Protein AF-A0A7K3HI80-F1 (afdb_monomer_lite)

pLDDT: mean 77.26, std 19.05, range [32.5, 95.81]

Secondary structure (DSSP, 8-state):
------PPPPPPPPPPS--------------PPPPSSPPPTTPPP-PPPPPPHHHHHHHHHHTT--GGGHHHHHHHHTT-HHHHHHHHTTTSSS---TTPPPPPPHHHHHHHHHHHHHS-HHHHHHHHHHHH-SS--HHHHHHTT-TTHHHHHHHHHHTTS------

Radius of gyration: 25.16 Å; chains: 1; bounding box: 41×87×61 Å

Foldseek 3Di:
DYDDDDDDDDDDDDDDPDPPPPPDPDDCPDDDDPDPDDDDPPDDDDDDAAADLVSLLVLCVVLVFHSVCSVVLCVVVVSDNVSSCQQSQSVHPDGPDPPDGRPGPPVVVVLLVVLLVPDDPLLNVLVVVQVPDPHDDLVVSVVVVSVCNVVSQVSCVVSVNDDDDDD

Structure (mmCIF, N/CA/C/O backbone):
data_AF-A0A7K3HI80-F1
#
_entry.id   AF-A0A7K3HI80-F1
#
loop_
_atom_site.group_PDB
_atom_site.id
_atom_site.type_symbol
_atom_site.label_atom_id
_atom_site.label_alt_id
_atom_site.label_comp_id
_atom_site.label_asym_id
_atom_site.label_entity_id
_atom_site.label_seq_id
_atom_site.pdbx_PDB_ins_code
_atom_site.Cartn_x
_atom_site.Cartn_y
_atom_site.Cartn_z
_atom_site.occupancy
_atom_site.B_iso_or_equiv
_atom_site.auth_seq_id
_atom_site.auth_comp_id
_atom_site.auth_asym_id
_atom_site.auth_atom_id
_atom_site.pdbx_PDB_model_num
ATOM 1 N N . ALA A 1 1 ? -1.676 69.878 42.566 1.00 42.09 1 ALA A N 1
ATOM 2 C CA . ALA A 1 1 ? -2.353 70.224 41.300 1.00 42.09 1 ALA A CA 1
ATOM 3 C C . ALA A 1 1 ? -1.327 69.983 40.204 1.00 42.09 1 ALA A C 1
ATOM 5 O O . ALA A 1 1 ? -0.316 70.661 40.214 1.00 42.09 1 ALA A O 1
ATOM 6 N N . GLY A 1 2 ? -1.337 68.865 39.488 1.00 41.78 2 GLY A N 1
ATOM 7 C CA . GLY A 1 2 ? -2.325 68.444 38.486 1.00 41.78 2 GLY A CA 1
ATOM 8 C C . GLY A 1 2 ? -1.509 68.208 37.205 1.00 41.78 2 GLY A C 1
ATOM 9 O O . GLY A 1 2 ? -0.794 69.114 36.803 1.00 41.78 2 GLY A O 1
ATOM 10 N N . ALA A 1 3 ? -1.326 66.940 36.816 1.00 42.50 3 ALA A N 1
ATOM 11 C CA . ALA A 1 3 ? -1.801 66.355 35.550 1.00 42.50 3 ALA A CA 1
ATOM 12 C C . ALA A 1 3 ? -1.138 66.990 34.304 1.00 42.50 3 ALA A C 1
ATOM 14 O O . ALA A 1 3 ? -1.291 68.176 34.056 1.00 42.50 3 ALA A O 1
ATOM 15 N N . GLY A 1 4 ? -0.321 66.288 33.516 1.00 38.06 4 GLY A N 1
ATOM 16 C CA . GLY A 1 4 ? -0.598 64.967 32.947 1.00 38.06 4 GLY A CA 1
ATOM 17 C C . GLY A 1 4 ? -1.388 65.171 31.653 1.00 38.06 4 GLY A C 1
ATOM 18 O O . GLY A 1 4 ? -2.596 65.364 31.710 1.00 38.06 4 GLY A O 1
ATOM 19 N N . ALA A 1 5 ? -0.692 65.219 30.515 1.00 46.56 5 ALA A N 1
ATOM 20 C CA . ALA A 1 5 ? -1.286 65.203 29.178 1.00 46.56 5 ALA A CA 1
ATOM 21 C C . ALA A 1 5 ? -0.307 64.521 28.211 1.00 46.56 5 ALA A C 1
ATOM 23 O O . ALA A 1 5 ? 0.438 65.140 27.454 1.00 46.56 5 ALA A O 1
ATOM 24 N N . GLU A 1 6 ? -0.281 63.205 28.360 1.00 40.56 6 GLU A N 1
ATOM 25 C CA . GLU A 1 6 ? 0.034 62.191 27.364 1.00 40.56 6 GLU A CA 1
ATOM 26 C C . GLU A 1 6 ? -0.449 62.534 25.937 1.00 40.56 6 GLU A C 1
ATOM 28 O O . GLU A 1 6 ? -1.630 62.759 25.681 1.00 40.56 6 GLU A O 1
ATOM 33 N N . SER A 1 7 ? 0.504 62.567 24.999 1.00 46.47 7 SER A N 1
ATOM 34 C CA . SER A 1 7 ? 0.271 62.715 23.561 1.00 46.47 7 SER A CA 1
ATOM 35 C C . SER A 1 7 ? 0.044 61.336 22.941 1.00 46.47 7 SER A C 1
ATOM 37 O O . SER A 1 7 ? 0.927 60.476 22.979 1.00 46.47 7 SER A O 1
ATOM 39 N N . GLY A 1 8 ? -1.161 61.122 22.411 1.00 39.88 8 GLY A N 1
ATOM 40 C CA . GLY A 1 8 ? -1.589 59.883 21.771 1.00 39.88 8 GLY A CA 1
ATOM 41 C C . GLY A 1 8 ? -0.941 59.663 20.402 1.00 39.88 8 GLY A C 1
ATOM 42 O O . GLY A 1 8 ? -0.992 60.523 19.525 1.00 39.88 8 GLY A O 1
ATOM 43 N N . ALA A 1 9 ? -0.376 58.472 20.211 1.00 54.94 9 ALA A N 1
ATOM 44 C CA . ALA A 1 9 ? -0.006 57.938 18.905 1.00 54.94 9 ALA A CA 1
ATOM 45 C C . ALA A 1 9 ? -1.211 57.205 18.273 1.00 54.94 9 ALA A C 1
ATOM 47 O O . ALA A 1 9 ? -1.948 56.527 18.995 1.00 54.94 9 ALA A O 1
ATOM 48 N N . PRO A 1 10 ? -1.436 57.297 16.949 1.00 52.56 10 PRO A N 1
ATOM 49 C CA . PRO A 1 10 ? -2.493 56.545 16.282 1.00 52.56 10 PRO A CA 1
ATOM 50 C C . PRO A 1 10 ? -2.130 55.056 16.192 1.00 52.56 10 PRO A C 1
ATOM 52 O O . PRO A 1 10 ? -1.029 54.692 15.776 1.00 52.56 10 PRO A O 1
ATOM 55 N N . GLY A 1 11 ? -3.078 54.204 16.592 1.00 45.38 11 GLY A N 1
ATOM 56 C CA . GLY A 1 11 ? -2.966 52.749 16.548 1.00 45.38 11 GLY A CA 1
ATOM 57 C C . GLY A 1 11 ? -2.651 52.237 15.144 1.00 45.38 11 GLY A C 1
ATOM 58 O O . GLY A 1 11 ? -3.363 52.534 14.184 1.00 45.38 11 GLY A O 1
ATOM 59 N N . GLY A 1 12 ? -1.566 51.470 15.041 1.00 47.44 12 GLY A N 1
ATOM 60 C CA . GLY A 1 12 ? -1.233 50.703 13.846 1.00 47.44 12 GLY A CA 1
ATOM 61 C C . GLY A 1 12 ? -2.245 49.576 13.594 1.00 47.44 12 GLY A C 1
ATOM 62 O O . GLY A 1 12 ? -2.969 49.179 14.512 1.00 47.44 12 GLY A O 1
ATOM 63 N N . PRO A 1 13 ? -2.321 49.063 12.354 1.00 50.78 13 PRO A N 1
ATOM 64 C CA . PRO A 1 13 ? -3.252 48.003 11.998 1.00 50.78 13 PRO A CA 1
ATOM 65 C C . PRO A 1 13 ? -2.970 46.717 12.787 1.00 50.78 13 PRO A C 1
ATOM 67 O O . PRO A 1 13 ? -1.824 46.340 13.030 1.00 50.78 13 PRO A O 1
ATOM 70 N N . LEU A 1 14 ? -4.067 46.072 13.180 1.00 52.03 14 LEU A N 1
ATOM 71 C CA . LEU A 1 14 ? -4.138 44.778 13.846 1.00 52.03 14 LEU A CA 1
ATOM 72 C C . LEU A 1 14 ? -3.328 43.722 13.059 1.00 52.03 14 LEU A C 1
ATOM 74 O O . LEU A 1 14 ? -3.540 43.603 11.852 1.00 52.03 14 LEU A O 1
ATOM 78 N N . PRO A 1 15 ? -2.414 42.962 13.688 1.00 51.22 15 PRO A N 1
ATOM 79 C CA . PRO A 1 15 ? -1.703 41.890 13.001 1.00 51.22 15 PRO A CA 1
ATOM 80 C C . PRO A 1 15 ? -2.655 40.735 12.656 1.00 51.22 15 PRO A C 1
ATOM 82 O O . PRO A 1 15 ? -3.438 40.295 13.501 1.00 51.22 15 PRO A O 1
ATOM 85 N N . ASP A 1 16 ? -2.563 40.244 11.417 1.00 46.00 16 ASP A N 1
ATOM 86 C CA . ASP A 1 16 ? -3.288 39.066 10.933 1.00 46.00 16 ASP A CA 1
ATOM 87 C C . ASP A 1 16 ? -3.001 37.839 11.821 1.00 46.00 16 ASP A C 1
ATOM 89 O O . ASP A 1 16 ? -1.834 37.508 12.070 1.00 46.00 16 ASP A O 1
ATOM 93 N N . PRO A 1 17 ? -4.030 37.116 12.298 1.00 46.25 17 PRO A N 1
ATOM 94 C CA . PRO A 1 17 ? -3.820 35.889 13.042 1.00 46.25 17 PRO A CA 1
ATOM 95 C C . PRO A 1 17 ? -3.463 34.742 12.087 1.00 46.25 17 PRO A C 1
ATOM 97 O O . PRO A 1 17 ? -4.318 34.188 11.403 1.00 46.25 17 PRO A O 1
ATOM 100 N N . GLY A 1 18 ? -2.198 34.321 12.128 1.00 36.56 18 GLY A N 1
ATOM 101 C CA . GLY A 1 18 ? -1.868 32.905 11.973 1.00 36.56 18 GLY A CA 1
ATOM 102 C C . GLY A 1 18 ? -1.178 32.472 10.682 1.00 36.56 18 GLY A C 1
ATOM 103 O O . GLY A 1 18 ? -1.631 31.536 10.035 1.00 36.56 18 GLY A O 1
ATOM 104 N N . THR A 1 19 ? 0.015 32.989 10.389 1.00 41.88 19 THR A N 1
ATOM 105 C CA . THR A 1 19 ? 1.067 32.127 9.815 1.00 41.88 19 THR A CA 1
ATOM 106 C C . THR A 1 19 ? 1.742 31.363 10.947 1.00 41.88 19 THR A C 1
ATOM 108 O O . THR A 1 19 ? 2.872 31.646 11.339 1.00 41.88 19 THR A O 1
ATOM 111 N N . GLY A 1 20 ? 1.022 30.395 11.513 1.00 33.22 20 GLY A N 1
ATOM 112 C CA . GLY A 1 20 ? 1.644 29.341 12.297 1.00 33.22 20 GLY A CA 1
ATOM 113 C C . GLY A 1 20 ? 2.418 28.445 11.340 1.00 33.22 20 GLY A C 1
ATOM 114 O O . GLY A 1 20 ? 1.861 27.498 10.795 1.00 33.22 20 GLY A O 1
ATOM 115 N N . THR A 1 21 ? 3.694 28.743 11.105 1.00 37.53 21 THR A N 1
ATOM 116 C CA . THR A 1 21 ? 4.630 27.807 10.473 1.00 37.53 21 THR A CA 1
ATOM 117 C C . THR A 1 21 ? 4.942 26.689 11.463 1.00 37.53 21 THR A C 1
ATOM 119 O O . THR A 1 21 ? 6.030 26.611 12.032 1.00 37.53 21 THR A O 1
ATOM 122 N N . GLY A 1 22 ? 3.955 25.831 11.711 1.00 32.50 22 GLY A N 1
ATOM 123 C CA . GLY A 1 22 ? 4.199 24.491 12.207 1.00 32.50 22 GLY A CA 1
ATOM 124 C C . GLY A 1 22 ? 4.830 23.707 11.067 1.00 32.50 22 GLY A C 1
ATOM 125 O O . GLY A 1 22 ? 4.126 23.117 10.254 1.00 32.50 22 GLY A O 1
ATOM 126 N N . THR A 1 23 ? 6.157 23.751 10.971 1.00 35.12 23 THR A N 1
ATOM 127 C CA . THR A 1 23 ? 6.929 22.871 10.091 1.00 35.12 23 THR A CA 1
ATOM 128 C C . THR A 1 23 ? 6.827 21.451 10.643 1.00 35.12 23 THR A C 1
ATOM 130 O O . THR A 1 23 ? 7.720 20.968 11.333 1.00 35.12 23 THR A O 1
ATOM 133 N N . ALA A 1 24 ? 5.705 20.785 10.377 1.00 39.00 24 ALA A N 1
ATOM 134 C CA . ALA A 1 24 ? 5.655 19.334 10.404 1.00 39.00 24 ALA A CA 1
ATOM 135 C C . ALA A 1 24 ? 6.505 18.822 9.226 1.00 39.00 24 ALA A C 1
ATOM 137 O O . ALA A 1 24 ? 6.463 19.426 8.147 1.00 39.00 24 ALA A O 1
ATOM 138 N N . PRO A 1 25 ? 7.306 17.756 9.400 1.00 39.72 25 PRO A N 1
ATOM 139 C CA . PRO A 1 25 ? 8.101 17.202 8.314 1.00 39.72 25 PRO A CA 1
ATOM 140 C C . PRO A 1 25 ? 7.177 16.839 7.149 1.00 39.72 25 PRO A C 1
ATOM 142 O O . PRO A 1 25 ? 6.230 16.066 7.298 1.00 39.72 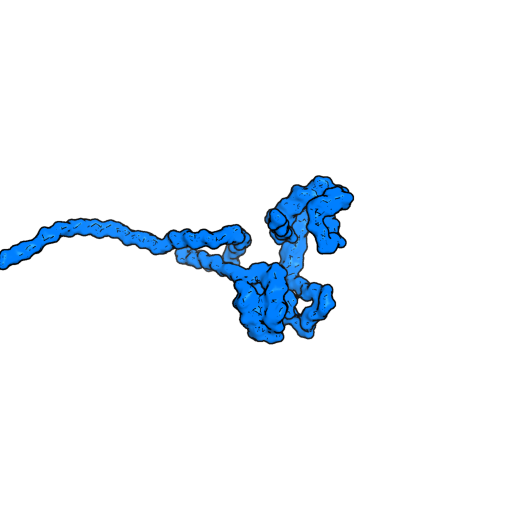25 PRO A O 1
ATOM 145 N N . GLY A 1 26 ? 7.441 17.468 6.002 1.00 39.53 26 GLY A N 1
ATOM 146 C CA . GLY A 1 26 ? 6.636 17.369 4.797 1.00 39.53 26 GLY A CA 1
ATOM 147 C C . GLY A 1 26 ? 6.507 15.927 4.330 1.00 39.53 26 GLY A C 1
ATOM 148 O O . GLY A 1 26 ? 7.391 15.387 3.675 1.00 39.53 26 GLY A O 1
ATOM 149 N N . THR A 1 27 ? 5.369 15.322 4.632 1.00 43.28 27 THR A N 1
ATOM 150 C CA . THR A 1 27 ? 4.849 14.164 3.916 1.00 43.28 27 THR A CA 1
ATOM 151 C C . THR A 1 27 ? 3.793 14.718 2.980 1.00 43.28 27 THR A C 1
ATOM 153 O O . THR A 1 27 ? 2.824 15.335 3.413 1.00 43.28 27 THR A O 1
ATOM 156 N N . GLY A 1 28 ? 4.038 14.612 1.675 1.00 44.47 28 GLY A N 1
ATOM 157 C CA . GLY A 1 28 ? 3.122 15.091 0.649 1.00 44.47 28 GLY A CA 1
ATOM 158 C C . GLY A 1 28 ? 1.805 14.327 0.711 1.00 44.47 28 GLY A C 1
ATOM 159 O O . GLY A 1 28 ? 1.628 13.341 0.000 1.00 44.47 28 GLY A O 1
ATOM 160 N N . TYR A 1 29 ? 0.876 14.773 1.553 1.00 53.66 29 TYR A N 1
ATOM 161 C CA . TYR A 1 29 ? -0.504 14.320 1.509 1.00 53.66 29 TYR A CA 1
ATOM 162 C C . TYR A 1 29 ? -1.035 14.674 0.122 1.00 53.66 29 TYR A C 1
ATOM 164 O O . TYR A 1 29 ? -0.987 15.832 -0.301 1.00 53.66 29 TYR A O 1
ATOM 172 N N . GLY A 1 30 ? -1.398 13.637 -0.639 1.00 54.09 30 GLY A N 1
ATOM 173 C CA . GLY A 1 30 ? -1.716 13.749 -2.057 1.00 54.09 30 GLY A CA 1
ATOM 174 C C . GLY A 1 30 ? -2.694 14.888 -2.321 1.00 54.09 30 GLY A C 1
ATOM 175 O O . GLY A 1 30 ? -3.602 15.115 -1.526 1.00 54.09 30 GLY A O 1
ATOM 176 N N . ARG A 1 31 ? -2.491 15.606 -3.436 1.00 55.69 31 ARG A N 1
ATOM 177 C CA . ARG A 1 31 ? -3.328 16.740 -3.857 1.00 55.69 31 ARG A CA 1
ATOM 178 C C . ARG A 1 31 ? -4.799 16.422 -3.578 1.00 55.69 31 ARG A C 1
ATOM 180 O O . ARG A 1 31 ? -5.344 15.504 -4.198 1.00 55.69 31 ARG A O 1
ATOM 187 N N . ALA A 1 32 ? -5.401 17.164 -2.647 1.00 59.53 32 ALA A N 1
ATOM 188 C CA . ALA A 1 32 ? -6.779 16.958 -2.237 1.00 59.53 32 ALA A CA 1
ATOM 189 C C . ALA A 1 32 ? -7.669 16.882 -3.481 1.00 59.53 32 ALA A C 1
ATOM 191 O O . ALA A 1 32 ? -7.588 17.717 -4.392 1.00 59.53 32 ALA A O 1
ATOM 192 N N . ARG A 1 33 ? -8.476 15.821 -3.569 1.00 62.31 33 ARG A N 1
ATOM 193 C CA . ARG A 1 33 ? -9.455 15.710 -4.648 1.00 62.31 33 ARG A CA 1
ATOM 194 C C . ARG A 1 33 ? -10.404 16.885 -4.491 1.00 62.31 33 ARG A C 1
ATOM 196 O O . ARG A 1 33 ? -10.979 17.069 -3.422 1.00 62.31 33 ARG A O 1
ATOM 203 N N . ARG A 1 34 ? -10.562 17.667 -5.560 1.00 66.81 34 ARG A N 1
ATOM 204 C CA . ARG A 1 34 ? -11.483 18.802 -5.565 1.00 66.81 34 ARG A CA 1
ATOM 205 C C . ARG A 1 34 ? -12.861 18.302 -5.139 1.00 66.81 34 ARG A C 1
ATOM 207 O O . ARG A 1 34 ? -13.318 17.278 -5.652 1.00 66.81 34 ARG A O 1
ATOM 214 N N . ALA A 1 35 ? -13.476 19.001 -4.190 1.00 71.31 35 ALA A N 1
ATOM 215 C CA . ALA A 1 35 ? -14.775 18.613 -3.675 1.00 71.31 35 ALA A CA 1
ATOM 216 C C . ALA A 1 35 ? -15.774 18.443 -4.839 1.00 71.31 35 ALA A C 1
ATOM 218 O O . ALA A 1 35 ? -15.813 19.295 -5.733 1.00 71.31 35 ALA A O 1
ATOM 219 N N . PRO A 1 36 ? -16.565 17.355 -4.865 1.00 78.06 36 PRO A N 1
ATOM 220 C CA . PRO A 1 36 ? -17.535 17.116 -5.933 1.00 78.06 36 PRO A CA 1
ATOM 221 C C . PRO A 1 36 ? -18.741 18.069 -5.860 1.00 78.06 36 PRO A C 1
ATOM 223 O O . PRO A 1 36 ? -19.572 18.079 -6.763 1.00 78.06 36 PRO A O 1
ATOM 226 N N . TRP A 1 37 ? -18.837 18.864 -4.794 1.00 81.12 37 TRP A N 1
ATOM 227 C CA . TRP A 1 37 ? -19.870 19.865 -4.553 1.00 81.12 37 TRP A CA 1
ATOM 228 C C . TRP A 1 37 ? -19.307 21.296 -4.631 1.00 81.12 37 TRP A C 1
ATOM 230 O O . TRP A 1 37 ? -18.104 21.496 -4.437 1.00 81.12 37 TRP A O 1
ATOM 240 N N . PRO A 1 38 ? -20.157 22.311 -4.890 1.00 86.31 38 PRO A N 1
ATOM 241 C CA . PRO A 1 38 ? -19.747 23.712 -4.860 1.00 86.31 38 PRO A CA 1
ATOM 242 C C . PRO A 1 38 ? -19.185 24.094 -3.487 1.00 86.31 38 PRO A C 1
ATOM 244 O O . PRO A 1 38 ? -19.831 23.869 -2.466 1.00 86.31 38 PRO A O 1
ATOM 247 N N . VAL A 1 39 ? -17.992 24.690 -3.468 1.00 85.25 39 VAL A N 1
ATOM 248 C CA . VAL A 1 39 ? -17.358 25.201 -2.245 1.00 85.25 39 VAL A CA 1
ATOM 249 C C . VAL A 1 39 ? -17.565 26.718 -2.201 1.00 85.25 39 VAL A C 1
ATOM 251 O O . VAL A 1 39 ? -17.112 27.399 -3.127 1.00 85.25 39 VAL A O 1
ATOM 254 N N . PRO A 1 40 ? -18.256 27.266 -1.185 1.00 88.88 40 PRO A N 1
ATOM 255 C CA . PRO A 1 40 ? -18.438 28.707 -1.047 1.00 88.88 40 PRO A CA 1
ATOM 256 C C . PRO A 1 40 ? -17.098 29.458 -0.957 1.00 88.88 40 PRO A C 1
ATOM 258 O O . PRO A 1 40 ? -16.132 28.930 -0.392 1.00 88.88 40 PRO A O 1
ATOM 261 N N . PRO A 1 41 ? -17.014 30.698 -1.470 1.00 85.00 41 PRO A N 1
ATOM 262 C CA . PRO A 1 41 ? -15.829 31.529 -1.282 1.00 85.00 41 PRO A CA 1
ATOM 263 C C . PRO A 1 41 ? -15.604 31.811 0.211 1.00 85.00 41 PRO A C 1
ATOM 265 O O . PRO A 1 41 ? -16.558 31.978 0.966 1.00 85.00 41 PRO A O 1
ATOM 268 N N . GLY A 1 42 ? -14.339 31.854 0.635 1.00 87.31 42 GLY A N 1
ATOM 269 C CA . GLY A 1 42 ? -13.971 32.017 2.048 1.00 87.31 42 GLY A CA 1
ATOM 270 C C . GLY A 1 42 ? -13.982 30.722 2.874 1.00 87.31 42 GLY A C 1
ATOM 271 O O . GLY A 1 42 ? -13.789 30.781 4.083 1.00 87.31 42 GLY A O 1
ATOM 272 N N . THR A 1 43 ? -14.182 29.555 2.249 1.00 88.00 43 THR A N 1
ATOM 273 C CA . THR A 1 43 ? -14.072 28.259 2.938 1.00 88.00 43 THR A CA 1
ATOM 274 C C . THR A 1 43 ? -12.608 27.919 3.216 1.00 88.00 43 THR A C 1
ATOM 276 O O . THR A 1 43 ? -11.796 27.878 2.291 1.00 88.00 43 THR A O 1
ATOM 279 N N . ALA A 1 44 ? -12.284 27.637 4.480 1.00 85.50 44 ALA A N 1
ATOM 280 C CA . ALA A 1 44 ? -10.979 27.117 4.867 1.00 85.50 44 ALA A CA 1
ATOM 281 C C . ALA A 1 44 ? -10.904 25.607 4.600 1.00 85.50 44 ALA A C 1
ATOM 283 O O . ALA A 1 44 ? -11.770 24.846 5.034 1.00 85.50 44 ALA A O 1
ATOM 284 N N . GLU A 1 45 ? -9.859 25.174 3.898 1.00 81.75 45 GLU A N 1
ATOM 285 C CA . GLU A 1 45 ? -9.531 23.759 3.737 1.00 81.75 45 GLU A CA 1
ATOM 286 C C . GLU A 1 45 ? -8.564 23.351 4.851 1.00 81.75 45 GLU A C 1
ATOM 288 O O . GLU A 1 45 ? -7.504 23.956 5.015 1.00 81.75 45 GLU A O 1
ATOM 293 N N . ILE A 1 46 ? -8.945 22.343 5.636 1.00 85.56 46 ILE A N 1
ATOM 294 C CA . ILE A 1 46 ? -8.117 21.809 6.719 1.00 85.56 46 ILE A CA 1
ATOM 295 C C . ILE A 1 46 ? -7.638 20.427 6.293 1.00 85.56 46 ILE A C 1
ATOM 297 O O . ILE A 1 46 ? -8.445 19.531 6.042 1.00 85.56 46 ILE A O 1
ATOM 301 N N . ALA A 1 47 ? -6.318 20.259 6.213 1.00 82.75 47 ALA A N 1
ATOM 302 C CA . ALA A 1 47 ? -5.720 18.957 5.973 1.00 82.75 47 ALA A CA 1
ATOM 303 C C . ALA A 1 47 ? -5.931 18.067 7.203 1.00 82.75 47 ALA A C 1
ATOM 305 O O . ALA A 1 47 ? -5.536 18.427 8.312 1.00 82.75 47 ALA A O 1
ATOM 306 N N . VAL A 1 48 ? -6.546 16.905 6.995 1.00 87.88 48 VAL A N 1
ATOM 307 C CA . VAL A 1 48 ? -6.703 15.895 8.043 1.00 87.88 48 VAL A CA 1
ATOM 308 C C . VAL A 1 48 ? -5.482 14.976 7.989 1.00 87.88 48 VAL A C 1
ATOM 310 O O . VAL A 1 48 ? -5.265 14.347 6.947 1.00 87.88 48 VAL A O 1
ATOM 313 N N . PRO A 1 49 ? -4.661 14.916 9.053 1.00 87.00 49 PRO A N 1
ATOM 314 C CA . PRO A 1 49 ? -3.528 14.005 9.090 1.00 87.00 49 PRO A CA 1
ATOM 315 C C . PRO A 1 49 ? -4.003 12.541 9.120 1.00 87.00 49 PRO A C 1
ATOM 317 O O . PRO A 1 49 ? -5.151 12.265 9.481 1.00 87.00 49 PRO A O 1
ATOM 320 N N . PRO A 1 50 ? -3.140 11.588 8.734 1.00 88.88 50 PRO A N 1
ATOM 321 C CA . PRO A 1 50 ? -3.398 10.172 8.953 1.00 88.88 50 PRO A CA 1
ATOM 322 C C . PRO A 1 50 ? -3.557 9.899 10.452 1.00 88.88 50 PRO A C 1
ATOM 324 O O . PRO A 1 50 ? -2.942 10.582 11.272 1.00 88.88 50 PRO A O 1
ATOM 327 N N . LEU A 1 51 ? -4.364 8.894 10.795 1.00 91.81 51 LEU A N 1
ATOM 328 C CA . LEU A 1 51 ? -4.537 8.483 12.186 1.00 91.81 51 LEU A CA 1
ATOM 329 C C . LEU A 1 51 ? -3.225 7.950 12.744 1.00 91.81 51 LEU A C 1
ATOM 331 O O . LEU A 1 51 ? -2.576 7.115 12.108 1.00 91.81 51 LEU A O 1
ATOM 335 N N . ALA A 1 52 ? -2.888 8.388 13.951 1.00 91.12 52 ALA A N 1
ATOM 336 C CA . ALA A 1 52 ? -1.792 7.833 14.719 1.00 91.12 52 ALA A CA 1
ATOM 337 C C . ALA A 1 52 ? -2.082 6.368 15.111 1.00 91.12 52 ALA A C 1
ATOM 339 O O . ALA A 1 52 ? -3.242 5.942 15.138 1.00 91.12 52 ALA A O 1
ATOM 340 N N . PRO A 1 53 ? -1.049 5.578 15.458 1.00 89.25 53 PRO A N 1
ATOM 341 C CA . PRO A 1 53 ? -1.225 4.181 15.854 1.00 89.25 53 PRO A CA 1
ATOM 342 C C . PRO A 1 53 ? -2.214 3.986 17.012 1.00 89.25 53 PRO A C 1
ATOM 344 O O . PRO A 1 53 ? -3.029 3.064 16.962 1.00 89.25 53 PRO A O 1
ATOM 347 N N . ASP A 1 54 ? -2.174 4.867 18.016 1.00 92.62 54 ASP A N 1
ATOM 348 C CA . ASP A 1 54 ? -3.042 4.790 19.196 1.00 92.62 54 ASP A CA 1
ATOM 349 C C . ASP A 1 54 ? -4.504 5.110 18.843 1.00 92.62 54 ASP A C 1
ATOM 351 O O . ASP A 1 54 ? -5.408 4.353 19.192 1.00 92.62 54 ASP A O 1
ATOM 355 N N . GLU A 1 55 ? -4.736 6.160 18.048 1.00 94.12 55 GLU A N 1
ATOM 356 C CA . GLU A 1 55 ? -6.072 6.521 17.546 1.00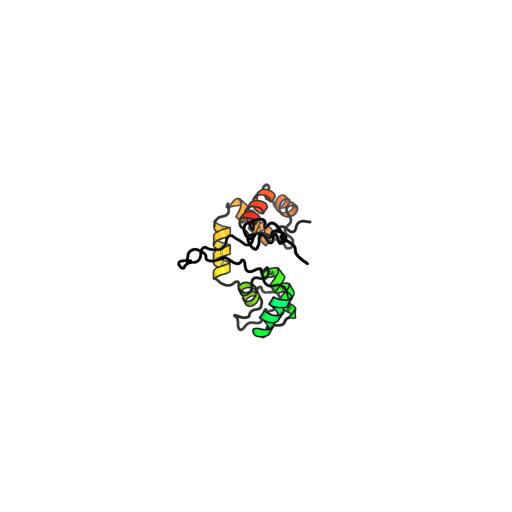 94.12 55 GLU A CA 1
ATOM 357 C C . GLU A 1 55 ? -6.656 5.409 16.662 1.00 94.12 55 GLU A C 1
ATOM 359 O O . GLU A 1 55 ? -7.859 5.137 16.673 1.00 94.12 55 GLU A O 1
ATOM 364 N N . LEU A 1 56 ? -5.800 4.725 15.897 1.00 91.94 56 LEU A N 1
ATOM 365 C CA . LEU A 1 56 ? -6.218 3.585 15.099 1.00 91.94 56 LEU A CA 1
ATOM 366 C C . LEU A 1 56 ? -6.567 2.372 15.968 1.00 91.94 56 LEU A C 1
ATOM 368 O O . LEU A 1 56 ? -7.505 1.649 15.637 1.00 91.94 56 LEU A O 1
ATOM 372 N N . ALA A 1 57 ? -5.855 2.138 17.070 1.00 90.94 57 ALA A N 1
ATOM 373 C CA . ALA A 1 57 ? -6.195 1.077 18.014 1.00 90.94 57 ALA A CA 1
ATOM 374 C C . ALA A 1 57 ? -7.575 1.312 18.650 1.00 90.94 57 ALA A C 1
ATOM 376 O O . ALA A 1 57 ? -8.375 0.377 18.710 1.00 90.94 57 ALA A O 1
ATOM 377 N N . GLU A 1 58 ? -7.881 2.553 19.039 1.00 94.12 58 GLU A N 1
ATOM 378 C CA . GLU A 1 58 ? -9.210 2.946 19.526 1.00 94.12 58 GLU A CA 1
ATOM 379 C C . GLU A 1 58 ? -10.292 2.738 18.460 1.00 94.12 58 GLU A C 1
ATOM 381 O O . GLU A 1 58 ? -11.358 2.189 18.745 1.00 94.12 58 GLU A O 1
ATOM 386 N N . LEU A 1 59 ? -10.012 3.118 17.209 1.00 92.50 59 LEU A N 1
ATOM 387 C CA . LEU A 1 59 ? -10.931 2.882 16.099 1.00 92.50 59 LEU A CA 1
ATOM 388 C C . LEU A 1 59 ? -11.190 1.385 15.891 1.00 92.50 59 LEU A C 1
ATOM 390 O O . LEU A 1 59 ? -12.329 0.990 15.674 1.00 92.50 59 LEU A O 1
ATOM 394 N N . LEU A 1 60 ? -10.161 0.541 15.943 1.00 89.31 60 LEU A N 1
ATOM 395 C CA . LEU A 1 60 ? -10.311 -0.906 15.766 1.00 89.31 60 LEU A CA 1
ATOM 396 C C . LEU A 1 60 ? -11.149 -1.539 16.887 1.00 89.31 60 LEU A C 1
ATOM 398 O O . LEU A 1 60 ? -11.984 -2.400 16.596 1.00 89.31 60 LEU A O 1
ATOM 402 N N . ASP A 1 61 ? -10.984 -1.084 18.130 1.00 90.94 61 ASP A N 1
ATOM 403 C CA . ASP A 1 61 ? -11.761 -1.555 19.283 1.00 90.94 61 ASP A CA 1
ATOM 404 C C . ASP A 1 61 ? -13.269 -1.314 19.096 1.00 90.94 61 ASP A C 1
ATOM 406 O O . ASP A 1 61 ? -14.080 -2.212 19.329 1.00 90.94 61 ASP A O 1
ATOM 410 N N . GLN A 1 62 ? -13.655 -0.163 18.529 1.00 90.94 62 GLN A N 1
ATOM 411 C CA . GLN A 1 62 ? -15.058 0.148 18.201 1.00 90.94 62 GLN A CA 1
ATOM 412 C C . GLN A 1 62 ? -15.690 -0.841 17.206 1.00 90.94 62 GLN A C 1
ATOM 414 O O . GLN A 1 62 ? -16.909 -1.016 17.199 1.00 90.94 62 GLN A O 1
ATOM 419 N N . TYR A 1 63 ? -14.876 -1.502 16.378 1.00 87.12 63 TYR A N 1
ATOM 420 C CA . TYR A 1 63 ? -15.310 -2.528 15.423 1.00 87.12 63 TYR A CA 1
ATOM 421 C C . TYR A 1 63 ? -15.094 -3.958 15.947 1.00 87.12 63 TYR A C 1
ATOM 423 O O . TYR A 1 63 ? -15.240 -4.919 15.190 1.00 87.12 63 TYR A O 1
ATOM 431 N N . GLY A 1 64 ? -14.750 -4.122 17.230 1.00 86.94 64 GLY A N 1
ATOM 432 C CA . GLY A 1 64 ? -14.486 -5.423 17.849 1.00 86.94 64 GLY A CA 1
ATOM 433 C C . GLY A 1 64 ? -13.223 -6.106 17.319 1.00 86.94 64 GLY A C 1
ATOM 434 O O . GLY A 1 64 ? -13.104 -7.332 17.394 1.00 86.94 64 GLY A O 1
ATOM 435 N N . LEU A 1 65 ? -12.291 -5.338 16.747 1.00 84.81 65 LEU A N 1
ATOM 436 C CA . LEU A 1 65 ? -11.046 -5.855 16.192 1.00 84.81 65 LEU A CA 1
ATOM 437 C C . LEU A 1 65 ? -9.916 -5.809 17.234 1.00 84.81 65 LEU A C 1
ATOM 439 O O . LEU A 1 65 ? -9.788 -4.832 17.967 1.00 84.81 65 LEU A O 1
ATOM 443 N N . PRO A 1 66 ? -9.044 -6.835 17.303 1.00 83.56 66 PRO A N 1
ATOM 444 C CA . PRO A 1 66 ? -7.996 -6.877 18.319 1.00 83.56 66 PRO A CA 1
ATOM 445 C C . PRO A 1 66 ? -6.963 -5.748 18.168 1.00 83.56 66 PRO A C 1
ATOM 447 O O . PRO A 1 66 ? -6.252 -5.696 17.166 1.00 83.56 66 PRO A O 1
ATOM 450 N N . ALA A 1 67 ? -6.742 -4.946 19.213 1.00 83.69 67 ALA A N 1
ATOM 451 C CA . ALA A 1 67 ? -5.731 -3.876 19.217 1.00 83.69 67 ALA A CA 1
ATOM 452 C C . ALA A 1 67 ? -4.305 -4.350 18.855 1.00 83.69 67 ALA A C 1
ATOM 454 O O . ALA A 1 67 ? -3.515 -3.598 18.293 1.00 83.69 67 ALA A O 1
ATOM 455 N N . ARG A 1 68 ? -3.973 -5.632 19.086 1.00 84.56 68 ARG A N 1
ATOM 456 C CA . ARG A 1 68 ? -2.677 -6.224 18.688 1.00 84.56 68 ARG A CA 1
ATOM 457 C C . ARG A 1 68 ? -2.366 -6.118 17.192 1.00 84.56 68 ARG A C 1
ATOM 459 O O . ARG A 1 68 ? -1.199 -6.220 16.831 1.00 84.56 68 ARG A O 1
ATOM 466 N N . VAL A 1 69 ? -3.374 -5.971 16.325 1.00 84.38 69 VAL A N 1
ATOM 467 C CA . VAL A 1 69 ? -3.145 -5.787 14.882 1.00 84.38 69 VAL A CA 1
ATOM 468 C C . VAL A 1 69 ? -2.971 -4.319 14.492 1.00 84.38 69 VAL A C 1
ATOM 470 O O . VAL A 1 69 ? -2.575 -4.061 13.361 1.00 84.38 69 VAL A O 1
ATOM 473 N N . ALA A 1 70 ? -3.205 -3.367 15.405 1.00 86.94 70 ALA A N 1
ATOM 474 C CA . ALA A 1 70 ? -3.193 -1.933 15.115 1.00 86.94 70 ALA A CA 1
ATOM 475 C C . ALA A 1 70 ? -1.860 -1.463 14.532 1.00 86.94 70 ALA A C 1
ATOM 477 O O . ALA A 1 70 ? -1.864 -0.802 13.505 1.00 86.94 70 ALA A O 1
ATOM 478 N N . ASN A 1 71 ? -0.724 -1.871 15.104 1.00 87.94 71 ASN A N 1
ATOM 479 C CA . ASN A 1 71 ? 0.593 -1.473 14.594 1.00 87.94 71 ASN A CA 1
ATOM 480 C C . ASN A 1 71 ? 0.863 -2.000 13.177 1.00 87.94 71 ASN A C 1
ATOM 482 O O . ASN A 1 71 ? 1.324 -1.252 12.317 1.00 87.94 71 ASN A O 1
ATOM 486 N N . THR A 1 72 ? 0.551 -3.274 12.917 1.00 86.94 72 THR A N 1
ATOM 487 C CA . THR A 1 72 ? 0.715 -3.878 11.586 1.00 86.94 72 THR A CA 1
ATOM 488 C C . THR A 1 72 ? -0.198 -3.201 10.570 1.00 86.94 72 THR A C 1
ATOM 490 O O . THR A 1 72 ? 0.253 -2.764 9.518 1.00 86.94 72 THR A O 1
ATOM 493 N N . VAL A 1 73 ? -1.475 -3.041 10.913 1.00 87.62 73 VAL A N 1
ATOM 494 C CA . VAL A 1 73 ? -2.471 -2.412 10.047 1.00 87.62 73 VAL A CA 1
ATOM 495 C C . VAL A 1 73 ? -2.169 -0.926 9.835 1.00 87.62 73 VAL A C 1
ATOM 497 O O . VAL A 1 73 ? -2.352 -0.428 8.730 1.00 87.62 73 VAL A O 1
ATOM 500 N N . HIS A 1 74 ? -1.674 -0.206 10.841 1.00 89.69 74 HIS A N 1
ATOM 501 C CA . HIS A 1 74 ? -1.222 1.180 10.712 1.00 89.69 74 HIS A CA 1
ATOM 502 C C . HIS A 1 74 ? -0.072 1.281 9.706 1.00 89.69 74 HIS A C 1
ATOM 504 O O . HIS A 1 74 ? -0.142 2.098 8.789 1.00 89.69 74 HIS A O 1
ATOM 510 N N . ALA A 1 75 ? 0.948 0.424 9.835 1.00 86.38 75 ALA A N 1
ATOM 511 C CA . ALA A 1 75 ? 2.079 0.385 8.911 1.00 86.38 75 ALA A CA 1
ATOM 512 C C . ALA A 1 75 ? 1.642 0.078 7.466 1.00 86.38 75 ALA A C 1
ATOM 514 O O . ALA A 1 75 ? 2.106 0.730 6.536 1.00 86.38 75 ALA A O 1
ATOM 515 N N . GLU A 1 76 ? 0.709 -0.859 7.273 1.00 85.12 76 GLU A N 1
ATOM 516 C CA . GLU A 1 76 ? 0.198 -1.222 5.943 1.00 85.12 76 GLU A CA 1
ATOM 517 C C . GLU A 1 76 ? -0.768 -0.180 5.353 1.00 85.12 76 GLU A C 1
ATOM 519 O O . GLU A 1 76 ? -0.811 0.019 4.139 1.00 85.12 76 GLU A O 1
ATOM 524 N N . SER A 1 77 ? -1.562 0.487 6.193 1.00 87.38 77 SER A N 1
ATOM 525 C CA . SER A 1 77 ? -2.562 1.472 5.759 1.00 87.38 77 SER A CA 1
ATOM 526 C C . SER A 1 77 ? -2.028 2.901 5.656 1.00 87.38 77 SER A C 1
ATOM 528 O O . SER A 1 77 ? -2.709 3.754 5.081 1.00 87.38 77 SER A O 1
ATOM 530 N N . GLY A 1 78 ? -0.855 3.183 6.232 1.00 87.25 78 GLY A N 1
ATOM 531 C CA . GLY A 1 78 ? -0.321 4.538 6.386 1.00 87.25 78 GLY A CA 1
ATOM 532 C C . GLY A 1 78 ? -1.221 5.449 7.229 1.00 87.25 78 GLY A C 1
ATOM 533 O O . GLY A 1 78 ? -1.326 6.635 6.928 1.00 87.25 78 GLY A O 1
ATOM 534 N N . GLY A 1 79 ? -1.944 4.887 8.206 1.00 89.12 79 GLY A N 1
ATOM 535 C CA . GLY A 1 79 ? -2.908 5.618 9.041 1.00 89.12 79 GLY A CA 1
ATOM 536 C C . GLY A 1 79 ? -4.205 6.013 8.321 1.00 89.12 79 GLY A C 1
ATOM 537 O O . GLY A 1 79 ? -4.951 6.864 8.802 1.00 89.12 79 GLY A O 1
ATOM 538 N N . ASN A 1 80 ? -4.510 5.415 7.164 1.00 89.88 80 ASN A N 1
ATOM 539 C CA . ASN A 1 80 ? -5.796 5.604 6.492 1.00 89.88 80 ASN A CA 1
ATOM 540 C C . ASN A 1 80 ? -6.899 4.795 7.213 1.00 89.88 80 ASN A C 1
ATOM 542 O O . ASN A 1 80 ? -6.875 3.564 7.124 1.00 89.88 80 ASN A O 1
ATOM 546 N N . PRO A 1 81 ? -7.910 5.440 7.837 1.00 90.31 81 PRO A N 1
ATOM 547 C CA . PRO A 1 81 ? -8.927 4.745 8.633 1.00 90.31 81 PRO A CA 1
ATOM 548 C C . PRO A 1 81 ? -9.705 3.695 7.832 1.00 90.31 81 PRO A C 1
ATOM 550 O O . PRO A 1 81 ? -9.939 2.582 8.298 1.00 90.31 81 PRO A O 1
ATOM 553 N N . TYR A 1 82 ? -10.087 4.034 6.596 1.00 89.00 82 TYR A N 1
ATOM 554 C CA . TYR A 1 82 ? -10.856 3.140 5.733 1.00 89.00 82 TYR A CA 1
ATOM 555 C C . TYR A 1 82 ? -10.046 1.896 5.362 1.00 89.00 82 TYR A C 1
ATOM 557 O O . TYR A 1 82 ? -10.547 0.772 5.432 1.00 89.00 82 TYR A O 1
ATOM 565 N N . LEU A 1 83 ? -8.787 2.094 4.960 1.00 87.00 83 LEU A N 1
ATOM 566 C CA . LEU A 1 83 ? -7.913 0.990 4.575 1.00 87.00 83 LEU A CA 1
ATOM 567 C C . LEU A 1 83 ? -7.546 0.138 5.790 1.00 87.00 83 LEU A C 1
ATOM 569 O O . LEU A 1 83 ? -7.545 -1.084 5.686 1.00 87.00 83 LEU A O 1
ATOM 573 N N . ALA A 1 84 ? -7.312 0.763 6.941 1.00 89.31 84 ALA A N 1
ATOM 574 C CA . ALA A 1 84 ? -7.028 0.066 8.180 1.00 89.31 84 ALA A CA 1
ATOM 575 C C . ALA A 1 84 ? -8.172 -0.867 8.599 1.00 89.31 84 ALA A C 1
ATOM 577 O O . ALA A 1 84 ? -7.950 -2.051 8.840 1.00 89.31 84 ALA A O 1
ATOM 578 N N . LEU A 1 85 ? -9.411 -0.371 8.602 1.00 87.94 85 LEU A N 1
ATOM 579 C CA . LEU A 1 85 ? -10.594 -1.185 8.893 1.00 87.94 85 LEU A CA 1
ATOM 580 C C . LEU A 1 85 ? -10.759 -2.334 7.893 1.00 87.94 85 LEU A C 1
ATOM 582 O O . LEU A 1 85 ? -11.061 -3.463 8.280 1.00 87.94 85 LEU A O 1
ATOM 586 N N . ALA A 1 86 ? -10.511 -2.076 6.608 1.00 85.88 86 ALA A N 1
ATOM 587 C CA . ALA A 1 86 ? -10.563 -3.114 5.589 1.00 85.88 86 ALA A CA 1
ATOM 588 C C . ALA A 1 86 ? -9.508 -4.209 5.806 1.00 85.88 86 ALA A C 1
ATOM 590 O O . ALA A 1 86 ? -9.848 -5.388 5.747 1.00 85.88 86 ALA A O 1
ATOM 591 N N . LEU A 1 87 ? -8.256 -3.835 6.084 1.00 83.44 87 LEU A N 1
ATOM 592 C CA . LEU A 1 87 ? -7.158 -4.770 6.356 1.00 83.44 87 LEU A CA 1
ATOM 593 C C . LEU A 1 87 ? -7.356 -5.524 7.677 1.00 83.44 87 LEU A C 1
ATOM 595 O O . LEU A 1 87 ? -7.041 -6.708 7.765 1.00 83.44 87 LEU A O 1
ATOM 599 N N . GLY A 1 88 ? -7.945 -4.868 8.678 1.00 80.50 88 GLY A N 1
ATOM 600 C CA . GLY A 1 88 ? -8.351 -5.481 9.942 1.00 80.50 88 GLY A CA 1
ATOM 601 C C . GLY A 1 88 ? -9.527 -6.455 9.808 1.00 80.50 88 GLY A C 1
ATOM 602 O O . GLY A 1 88 ? -9.772 -7.238 10.721 1.00 80.50 88 GLY A O 1
ATOM 603 N N . GLY A 1 89 ? -10.226 -6.459 8.669 1.00 78.50 89 GLY A N 1
ATOM 604 C CA . GLY A 1 89 ? -11.351 -7.354 8.402 1.00 78.50 89 GLY A CA 1
ATOM 605 C C . GLY A 1 89 ? -12.708 -6.829 8.873 1.00 78.50 89 GLY A C 1
ATOM 606 O O . GLY A 1 89 ? -13.666 -7.594 8.858 1.00 78.50 89 GLY A O 1
ATOM 607 N N . ALA A 1 90 ? -12.836 -5.542 9.219 1.00 79.00 90 ALA A N 1
ATOM 608 C CA . ALA A 1 90 ? -14.073 -4.934 9.734 1.00 79.00 90 ALA A CA 1
ATOM 609 C C . ALA A 1 90 ? -15.286 -5.101 8.799 1.00 79.00 90 ALA A C 1
ATOM 611 O O . ALA A 1 90 ? -16.430 -5.100 9.241 1.00 79.00 90 ALA A O 1
ATOM 612 N N . PHE A 1 91 ? -15.042 -5.236 7.492 1.00 74.06 91 PHE A N 1
ATOM 613 C CA . PHE A 1 91 ? -16.085 -5.374 6.469 1.00 74.06 91 PHE A CA 1
ATOM 614 C C . PHE A 1 91 ? -16.321 -6.824 6.027 1.00 74.06 91 PHE A C 1
ATOM 616 O O . PHE A 1 91 ? -17.032 -7.066 5.049 1.00 74.06 91 PHE A O 1
ATOM 623 N N . THR A 1 92 ? -15.698 -7.798 6.692 1.00 70.00 92 THR A N 1
ATOM 624 C CA . THR A 1 92 ? -15.820 -9.214 6.345 1.00 70.00 92 THR A CA 1
ATOM 625 C C . THR A 1 92 ? -16.072 -10.061 7.581 1.00 70.00 92 THR A C 1
ATOM 627 O O . THR A 1 92 ? -15.345 -9.958 8.556 1.00 70.00 92 THR A O 1
ATOM 630 N N . ASP A 1 93 ? -16.978 -11.031 7.481 1.00 60.53 93 ASP A N 1
ATOM 631 C CA . ASP A 1 93 ? -17.211 -12.058 8.518 1.00 60.53 93 ASP A CA 1
ATOM 632 C C . ASP A 1 93 ? -16.037 -13.050 8.694 1.00 60.53 93 ASP A C 1
ATOM 634 O O . ASP A 1 93 ? -16.153 -14.118 9.297 1.00 60.53 93 ASP A O 1
ATOM 638 N N . ARG A 1 94 ? -14.883 -12.753 8.092 1.00 53.97 94 ARG A N 1
ATOM 639 C CA . ARG A 1 94 ? -13.697 -13.600 8.103 1.00 53.97 94 ARG A CA 1
ATOM 640 C C . ARG A 1 94 ? -12.611 -12.865 8.867 1.00 53.97 94 ARG A C 1
ATOM 642 O O . ARG A 1 94 ? -12.040 -11.918 8.339 1.00 53.97 94 ARG A O 1
ATOM 649 N N . LEU A 1 95 ? -12.275 -13.353 10.063 1.00 56.09 95 LEU A N 1
ATOM 650 C CA . LEU A 1 95 ? -11.023 -12.949 10.701 1.00 56.09 95 LEU A CA 1
ATOM 651 C C . LEU A 1 95 ? -9.860 -13.170 9.714 1.00 56.09 95 LEU A C 1
ATOM 653 O O . LEU A 1 95 ? -9.869 -14.188 9.003 1.00 56.09 95 LEU A O 1
ATOM 657 N N . PRO A 1 96 ? -8.855 -12.272 9.683 1.00 55.38 96 PRO A N 1
ATOM 658 C CA . PRO A 1 96 ? -7.632 -12.476 8.920 1.00 55.38 96 PRO A CA 1
ATOM 659 C C . PRO A 1 96 ? -7.025 -13.836 9.287 1.00 55.38 96 PRO A C 1
ATOM 661 O O . PRO A 1 96 ? -6.497 -14.036 10.380 1.00 55.38 96 PRO A O 1
ATOM 664 N N . ARG A 1 97 ? -7.162 -14.825 8.397 1.00 55.28 97 ARG A N 1
ATOM 665 C CA . ARG A 1 97 ? -6.561 -16.145 8.605 1.00 55.28 97 ARG A CA 1
ATOM 666 C C . ARG A 1 97 ? -5.066 -16.018 8.355 1.00 55.28 97 ARG A C 1
ATOM 668 O O . ARG A 1 97 ? -4.666 -15.464 7.333 1.00 55.28 97 ARG A O 1
ATOM 675 N N . HIS A 1 98 ? -4.273 -16.539 9.291 1.00 55.09 98 HIS A N 1
ATOM 676 C CA . HIS A 1 98 ? -2.811 -16.491 9.302 1.00 55.09 98 HIS A CA 1
ATOM 677 C C . HIS A 1 98 ? -2.202 -16.632 7.897 1.00 55.09 98 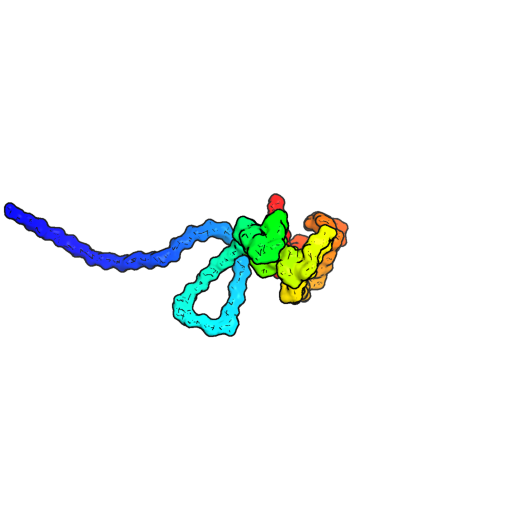HIS A C 1
ATOM 679 O O . HIS A 1 98 ? -2.257 -17.699 7.290 1.00 55.09 98 HIS A O 1
ATOM 685 N N . GLY A 1 99 ? -1.643 -15.531 7.387 1.00 53.75 99 GLY A N 1
ATOM 686 C CA . GLY A 1 99 ? -0.830 -15.506 6.171 1.00 53.75 99 GLY A CA 1
ATOM 687 C C . GLY A 1 99 ? -1.555 -15.230 4.853 1.00 53.75 99 GLY A C 1
ATOM 688 O O . GLY A 1 99 ? -0.875 -15.127 3.835 1.00 53.75 99 GLY A O 1
ATOM 689 N N . ARG A 1 100 ? -2.890 -15.080 4.818 1.00 53.66 100 ARG A N 1
ATOM 690 C CA . ARG A 1 100 ? -3.578 -14.645 3.588 1.00 53.66 100 ARG A CA 1
ATOM 691 C C . ARG A 1 100 ? -3.966 -13.167 3.695 1.00 53.66 100 ARG A C 1
ATOM 693 O O . ARG A 1 100 ? -4.773 -12.852 4.570 1.00 53.66 100 ARG A O 1
ATOM 700 N N . PRO A 1 101 ? -3.453 -12.279 2.820 1.00 58.97 101 PRO A N 1
ATOM 701 C CA . PRO A 1 101 ? -3.853 -10.878 2.837 1.00 58.97 101 PRO A CA 1
ATOM 702 C C . PRO A 1 101 ? -5.370 -10.779 2.657 1.00 58.97 101 PRO A C 1
ATOM 704 O O . PRO A 1 101 ? -5.958 -11.486 1.825 1.00 58.97 101 PRO A O 1
ATOM 707 N N . VAL A 1 102 ? -6.011 -9.939 3.471 1.00 64.12 102 VAL A N 1
ATOM 708 C CA . VAL A 1 102 ? -7.441 -9.650 3.330 1.00 64.12 102 VAL A CA 1
ATOM 709 C C . VAL A 1 102 ? -7.661 -9.081 1.922 1.00 64.12 102 VAL A C 1
ATOM 711 O O . VAL A 1 102 ? -6.842 -8.281 1.463 1.00 64.12 102 VAL A O 1
ATOM 714 N N . PRO A 1 103 ? -8.707 -9.507 1.185 1.00 67.81 103 PRO A N 1
ATOM 715 C CA . PRO A 1 103 ? -8.953 -8.982 -0.151 1.00 67.81 103 PRO A CA 1
ATOM 716 C C . PRO A 1 103 ? -9.034 -7.455 -0.106 1.00 67.81 103 PRO A C 1
ATOM 718 O O . PRO A 1 103 ? -9.863 -6.905 0.618 1.00 67.81 103 PRO A O 1
ATOM 721 N N . LEU A 1 104 ? -8.182 -6.779 -0.883 1.00 73.56 104 LEU A N 1
ATOM 722 C CA . LEU A 1 104 ? -8.194 -5.320 -0.955 1.00 73.56 104 LEU A CA 1
ATOM 723 C C . LEU A 1 104 ? -9.590 -4.826 -1.370 1.00 73.56 104 LEU A C 1
ATOM 725 O O . LEU A 1 104 ? -10.208 -5.416 -2.267 1.00 73.56 104 LEU A O 1
ATOM 729 N N . PRO A 1 105 ? -10.091 -3.722 -0.786 1.00 80.06 105 PRO A N 1
ATOM 730 C CA . PRO A 1 105 ? -11.351 -3.135 -1.217 1.00 80.06 105 PRO A CA 1
ATOM 731 C C . PRO A 1 105 ? -11.337 -2.837 -2.718 1.00 80.06 105 PRO A C 1
ATOM 733 O O . PRO A 1 105 ? -10.346 -2.328 -3.251 1.00 80.06 105 PRO A O 1
ATOM 736 N N . ARG A 1 106 ? -12.45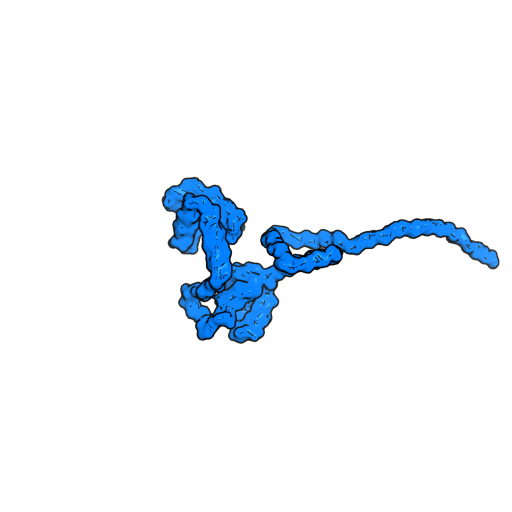6 -3.109 -3.407 1.00 82.25 106 ARG A N 1
ATOM 737 C CA . ARG A 1 106 ? -12.562 -3.001 -4.878 1.00 82.25 106 ARG A CA 1
ATOM 738 C C . ARG A 1 106 ? -12.068 -1.661 -5.420 1.00 82.25 106 ARG A C 1
ATOM 740 O O . ARG A 1 106 ? -11.399 -1.633 -6.447 1.00 82.25 106 ARG A O 1
ATOM 747 N N . HIS A 1 107 ? -12.354 -0.562 -4.722 1.00 80.88 107 HIS A N 1
ATOM 748 C CA . HIS A 1 107 ? -11.912 0.762 -5.153 1.00 80.88 107 HIS A CA 1
ATOM 749 C C . HIS A 1 107 ? -10.384 0.938 -5.082 1.00 80.88 107 HIS A C 1
ATOM 751 O O . HIS A 1 107 ? -9.814 1.636 -5.911 1.00 80.88 107 HIS A O 1
ATOM 757 N N . VAL A 1 108 ? -9.704 0.275 -4.134 1.00 84.88 108 VAL A N 1
ATOM 758 C CA . VAL A 1 108 ? -8.251 0.393 -3.939 1.00 84.88 108 VAL A CA 1
ATOM 759 C C . VAL A 1 108 ? -7.599 -0.407 -5.042 1.00 84.88 108 VAL A C 1
ATOM 761 O O . VAL A 1 108 ? -6.726 0.098 -5.737 1.00 84.88 108 VAL A O 1
ATOM 764 N N . HIS A 1 109 ? -8.104 -1.622 -5.259 1.00 86.19 109 HIS A N 1
ATOM 765 C CA . HIS A 1 109 ? -7.690 -2.459 -6.369 1.00 86.19 109 HIS A CA 1
ATOM 766 C C . HIS A 1 109 ? -7.833 -1.729 -7.712 1.00 86.19 109 HIS A C 1
ATOM 768 O O . HIS A 1 109 ? -6.902 -1.750 -8.511 1.00 86.19 109 HIS A O 1
ATOM 774 N N . ALA A 1 110 ? -8.962 -1.054 -7.957 1.00 88.06 110 ALA A N 1
ATOM 775 C CA . ALA A 1 110 ? -9.179 -0.282 -9.180 1.00 88.06 110 A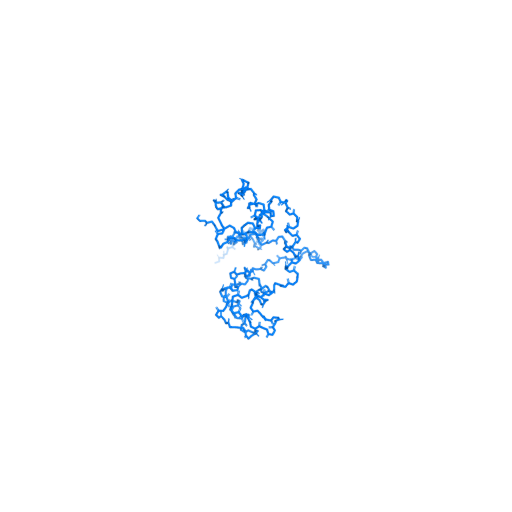LA A CA 1
ATOM 776 C C . ALA A 1 110 ? -8.164 0.862 -9.336 1.00 88.06 110 ALA A C 1
ATOM 778 O O . ALA A 1 110 ? -7.539 0.968 -10.386 1.00 88.06 110 ALA A O 1
ATOM 779 N N . LEU A 1 111 ? -7.934 1.655 -8.283 1.00 88.75 111 LEU A N 1
ATOM 780 C CA . LEU A 1 111 ? -6.959 2.753 -8.303 1.00 88.75 111 LEU A CA 1
ATOM 781 C C . LEU A 1 111 ? -5.520 2.263 -8.517 1.00 88.75 111 LEU A C 1
ATOM 783 O O . LEU A 1 111 ? -4.768 2.865 -9.281 1.00 88.75 111 LEU A O 1
ATOM 787 N N . ILE A 1 112 ? -5.119 1.175 -7.854 1.00 90.38 112 ILE A N 1
ATOM 788 C CA . ILE A 1 112 ? -3.797 0.564 -8.060 1.00 90.38 112 ILE A CA 1
ATOM 789 C C . ILE A 1 112 ? -3.685 0.048 -9.496 1.00 90.38 112 ILE A C 1
ATOM 791 O O . ILE A 1 112 ? -2.687 0.313 -10.158 1.00 90.38 112 ILE A O 1
ATOM 795 N N . SER A 1 113 ? -4.717 -0.635 -9.998 1.00 91.69 113 SER A N 1
ATOM 796 C CA . SER A 1 113 ? -4.738 -1.165 -11.366 1.00 91.69 113 SER A CA 1
ATOM 797 C C . SER A 1 113 ? -4.601 -0.054 -12.407 1.00 91.69 113 SER A C 1
ATOM 799 O O . SER A 1 113 ? -3.823 -0.195 -13.345 1.00 91.69 113 SER A O 1
ATOM 801 N N . GLU A 1 114 ? -5.304 1.065 -12.224 1.00 92.50 114 GLU A N 1
ATOM 802 C CA . GLU A 1 114 ? -5.210 2.249 -13.084 1.00 92.50 114 GLU A CA 1
ATOM 803 C C . GLU A 1 114 ? -3.791 2.832 -13.088 1.00 92.50 114 GLU A C 1
ATOM 805 O O . GLU A 1 114 ? -3.209 3.052 -14.151 1.00 92.50 114 GLU A O 1
ATOM 810 N N . ARG A 1 115 ? -3.190 3.010 -11.905 1.00 92.06 115 ARG A N 1
ATOM 811 C CA . ARG A 1 115 ? -1.813 3.513 -11.775 1.00 92.06 115 ARG A CA 1
ATOM 812 C C . ARG A 1 115 ? -0.795 2.578 -12.417 1.00 92.06 115 ARG A C 1
ATOM 814 O O . ARG A 1 115 ? 0.080 3.042 -13.140 1.00 92.06 115 ARG A O 1
ATOM 821 N N . VAL A 1 116 ? -0.916 1.269 -12.192 1.00 94.38 116 VAL A N 1
ATOM 822 C CA . VAL A 1 116 ? -0.038 0.268 -12.816 1.00 94.38 116 VAL A CA 1
ATOM 823 C C . VAL A 1 116 ? -0.211 0.282 -14.334 1.00 94.38 116 VAL A C 1
ATOM 825 O O . VAL A 1 116 ? 0.782 0.238 -15.058 1.00 94.38 116 VAL A O 1
ATOM 828 N N . ALA A 1 117 ? -1.441 0.390 -14.839 1.00 93.94 117 ALA A N 1
ATOM 829 C CA . ALA A 1 117 ? -1.715 0.448 -16.273 1.00 93.94 117 ALA A CA 1
ATOM 830 C C . ALA A 1 117 ? -1.108 1.693 -16.945 1.00 93.94 117 ALA A C 1
ATOM 832 O O . ALA A 1 117 ? -0.652 1.596 -18.085 1.00 93.94 117 ALA A O 1
ATOM 833 N N . ALA A 1 118 ? -1.043 2.824 -16.236 1.00 94.31 118 ALA A N 1
ATOM 834 C CA . ALA A 1 118 ? -0.441 4.065 -16.725 1.00 94.31 118 ALA A CA 1
ATOM 835 C C . ALA A 1 118 ? 1.099 4.026 -16.818 1.00 94.31 118 ALA A C 1
ATOM 837 O O . ALA A 1 118 ? 1.694 4.867 -17.492 1.00 94.31 118 ALA A O 1
ATOM 838 N N . LEU A 1 119 ? 1.764 3.063 -16.168 1.00 94.94 119 LEU A N 1
ATOM 839 C CA . LEU A 1 119 ? 3.220 2.927 -16.237 1.00 94.94 119 LEU A CA 1
ATOM 840 C C . LEU A 1 119 ? 3.694 2.387 -17.597 1.00 94.94 119 LEU A C 1
ATOM 842 O O . LEU A 1 119 ? 2.987 1.603 -18.230 1.00 94.94 119 LEU A O 1
ATOM 846 N N . PRO A 1 120 ? 4.929 2.704 -18.030 1.00 95.50 120 PRO A N 1
ATOM 847 C CA . PRO A 1 120 ? 5.560 2.028 -19.162 1.00 95.50 120 PRO A CA 1
ATOM 848 C C . PRO A 1 120 ? 5.619 0.505 -18.964 1.00 95.50 120 PRO A C 1
ATOM 850 O O . PRO A 1 120 ? 5.789 0.025 -17.842 1.00 95.50 120 PRO A O 1
ATOM 853 N N . SER A 1 121 ? 5.539 -0.270 -20.053 1.00 94.25 121 SER A N 1
ATOM 854 C CA . SER A 1 121 ? 5.616 -1.743 -20.007 1.00 94.25 121 SER A CA 1
ATOM 855 C C . SER A 1 121 ? 6.874 -2.246 -19.303 1.00 94.25 121 SER A C 1
ATOM 857 O O . SER A 1 121 ? 6.786 -3.129 -18.454 1.00 94.25 121 SER A O 1
ATOM 859 N N . GLN A 1 122 ? 8.015 -1.617 -19.589 1.00 93.88 122 GLN A N 1
ATOM 860 C CA . GLN A 1 122 ? 9.290 -1.904 -18.939 1.00 93.88 122 GLN A CA 1
ATOM 861 C C . GLN A 1 122 ? 9.197 -1.734 -17.414 1.00 93.88 122 GLN A C 1
ATOM 863 O O . GLN A 1 122 ? 9.567 -2.627 -16.659 1.00 93.88 122 GLN A O 1
ATOM 868 N N . THR A 1 123 ? 8.610 -0.639 -16.936 1.00 95.75 123 THR A N 1
ATOM 869 C CA . THR A 1 123 ? 8.445 -0.421 -15.497 1.00 95.75 123 THR A CA 1
ATOM 870 C C . THR A 1 123 ? 7.526 -1.476 -14.871 1.00 95.75 123 THR A C 1
ATOM 872 O O . THR A 1 123 ? 7.838 -1.996 -13.802 1.00 95.75 123 THR A O 1
ATOM 875 N N . ARG A 1 124 ? 6.442 -1.877 -15.552 1.00 95.81 124 ARG A N 1
ATOM 876 C CA . ARG A 1 124 ? 5.552 -2.952 -15.070 1.00 95.81 124 ARG A CA 1
ATOM 877 C C . ARG A 1 124 ? 6.261 -4.298 -14.941 1.00 95.81 124 ARG A C 1
ATOM 879 O O . ARG A 1 124 ? 6.073 -4.985 -13.945 1.00 95.81 124 ARG A O 1
ATOM 886 N N . GLU A 1 125 ? 7.081 -4.675 -15.914 1.00 95.19 125 GLU A N 1
ATOM 887 C CA . GLU A 1 125 ? 7.877 -5.905 -15.845 1.00 95.19 125 GLU A CA 1
ATOM 888 C C . GLU A 1 125 ? 8.882 -5.875 -14.687 1.00 95.19 125 GLU A C 1
ATOM 890 O O . GLU A 1 125 ? 9.036 -6.871 -13.985 1.00 95.19 125 GLU A O 1
ATOM 895 N N . THR A 1 126 ? 9.528 -4.731 -14.438 1.00 95.06 126 THR A N 1
ATOM 896 C CA . THR A 1 126 ? 10.421 -4.558 -13.282 1.00 95.06 126 THR A CA 1
ATOM 897 C C . THR A 1 126 ? 9.656 -4.749 -11.966 1.00 95.06 126 THR A C 1
ATOM 899 O O . THR A 1 126 ? 10.135 -5.455 -11.079 1.00 95.06 126 THR A O 1
ATOM 902 N N . LEU A 1 127 ? 8.439 -4.202 -11.857 1.00 94.81 127 LEU A N 1
ATOM 903 C CA . LEU A 1 127 ? 7.574 -4.393 -10.686 1.00 94.81 127 LEU A CA 1
ATOM 904 C C . LEU A 1 127 ? 7.108 -5.844 -10.518 1.00 94.81 127 LEU A C 1
ATOM 906 O O . LEU A 1 127 ? 7.000 -6.310 -9.389 1.00 94.81 127 LEU A O 1
ATOM 910 N N . LEU A 1 128 ? 6.866 -6.576 -11.609 1.00 94.62 128 LEU A N 1
ATOM 911 C CA . LEU A 1 128 ? 6.534 -8.002 -11.542 1.00 94.62 128 LEU A CA 1
ATOM 912 C C . LEU A 1 128 ? 7.695 -8.823 -10.976 1.00 94.62 128 LEU A C 1
ATOM 914 O O . LEU A 1 128 ? 7.475 -9.661 -10.106 1.00 94.62 128 LEU A O 1
ATOM 918 N N . VAL A 1 129 ? 8.927 -8.560 -11.420 1.00 95.38 129 VAL A N 1
ATOM 919 C CA . VAL A 1 129 ? 10.117 -9.221 -10.857 1.00 95.38 129 VAL A CA 1
ATOM 920 C C . VAL A 1 129 ? 10.273 -8.872 -9.375 1.00 95.38 129 VAL A C 1
ATOM 922 O O . VAL A 1 129 ? 10.522 -9.763 -8.567 1.00 95.38 129 VAL A O 1
ATOM 925 N N . ALA A 1 130 ? 10.067 -7.606 -9.002 1.00 93.69 130 ALA A N 1
ATOM 926 C CA . ALA A 1 130 ? 10.114 -7.179 -7.606 1.00 93.69 130 ALA A CA 1
ATOM 927 C C . ALA A 1 130 ? 9.051 -7.883 -6.744 1.00 93.69 130 ALA A C 1
ATOM 929 O O . ALA A 1 130 ? 9.369 -8.357 -5.660 1.00 93.69 130 ALA A O 1
ATOM 930 N N . ALA A 1 131 ? 7.817 -8.014 -7.240 1.00 91.81 131 ALA A N 1
ATOM 931 C CA . ALA A 1 131 ? 6.714 -8.667 -6.532 1.00 91.81 131 ALA A CA 1
ATOM 932 C C . ALA A 1 131 ? 6.924 -10.176 -6.313 1.00 91.81 131 ALA A C 1
ATOM 934 O O . ALA A 1 131 ? 6.313 -10.761 -5.422 1.00 91.81 131 ALA A O 1
ATOM 935 N N . LEU A 1 132 ? 7.773 -10.812 -7.126 1.00 93.38 132 LEU A N 1
ATOM 936 C CA . LEU A 1 132 ? 8.149 -12.219 -6.977 1.00 93.38 132 LEU A CA 1
ATOM 937 C C . LEU A 1 132 ? 9.319 -12.428 -6.002 1.00 93.38 132 LEU A C 1
ATOM 939 O O . LEU A 1 132 ? 9.589 -13.565 -5.613 1.00 93.38 132 LEU A O 1
ATOM 943 N N . ALA A 1 133 ? 10.021 -11.364 -5.607 1.00 90.75 133 ALA A N 1
ATOM 944 C CA . ALA A 1 133 ? 11.136 -11.436 -4.672 1.00 90.75 133 ALA A CA 1
ATOM 945 C C . ALA A 1 133 ? 10.652 -11.276 -3.223 1.00 90.75 133 ALA A C 1
ATOM 947 O O . ALA A 1 133 ? 9.852 -10.399 -2.917 1.00 90.75 133 ALA A O 1
ATOM 948 N N . ALA A 1 134 ? 11.193 -12.086 -2.307 1.00 86.25 134 ALA A N 1
ATOM 949 C CA . ALA A 1 134 ? 10.908 -11.945 -0.875 1.00 86.25 134 ALA A CA 1
ATOM 950 C C . ALA A 1 134 ? 11.447 -10.618 -0.303 1.00 86.25 134 ALA A C 1
ATOM 952 O O . ALA A 1 134 ? 10.809 -10.000 0.543 1.00 86.25 134 ALA A O 1
ATOM 953 N N . HIS A 1 135 ? 12.610 -10.181 -0.798 1.00 87.44 135 HIS A N 1
ATOM 954 C CA . HIS A 1 135 ? 13.266 -8.929 -0.423 1.00 87.44 135 HIS A CA 1
ATOM 955 C C . HIS A 1 135 ? 13.776 -8.230 -1.692 1.00 87.44 135 HIS A C 1
ATOM 957 O O . HIS A 1 135 ? 14.912 -8.466 -2.113 1.00 87.44 135 HIS A O 1
ATOM 963 N N . PRO A 1 136 ? 12.928 -7.440 -2.373 1.00 89.06 136 PRO A N 1
ATOM 964 C CA . PRO A 1 136 ? 13.313 -6.777 -3.611 1.00 89.06 136 PRO A CA 1
ATOM 965 C C . PRO A 1 136 ? 14.330 -5.659 -3.339 1.00 89.06 136 PRO A C 1
ATOM 967 O O . PRO A 1 136 ? 14.024 -4.689 -2.654 1.00 89.06 136 PRO A O 1
ATOM 970 N N . THR A 1 137 ? 15.529 -5.770 -3.916 1.00 91.56 137 THR A N 1
ATOM 971 C CA . THR A 1 137 ? 16.552 -4.709 -3.904 1.00 91.56 137 THR A CA 1
ATOM 972 C C . THR A 1 137 ? 16.891 -4.266 -5.326 1.00 91.56 137 THR A C 1
ATOM 974 O O . THR A 1 137 ? 16.734 -5.034 -6.278 1.00 91.56 137 THR A O 1
ATOM 977 N N . ALA A 1 138 ? 17.382 -3.032 -5.492 1.00 90.69 138 ALA A N 1
ATOM 978 C CA . ALA A 1 138 ? 17.808 -2.530 -6.802 1.00 90.69 138 ALA A CA 1
ATOM 979 C C . ALA A 1 138 ? 18.892 -3.428 -7.431 1.00 90.69 138 ALA A C 1
ATOM 981 O O . ALA A 1 138 ? 18.808 -3.771 -8.609 1.00 90.69 138 ALA A O 1
ATOM 982 N N . GLU A 1 139 ? 19.849 -3.897 -6.624 1.00 91.62 139 GLU A N 1
ATOM 983 C CA . GLU A 1 139 ? 20.883 -4.844 -7.054 1.00 91.62 139 GLU A CA 1
ATOM 984 C C . GLU A 1 139 ? 20.302 -6.183 -7.523 1.00 91.62 139 GLU A C 1
ATOM 986 O O . GLU A 1 139 ? 20.732 -6.719 -8.546 1.00 91.62 139 GLU A O 1
ATOM 991 N N . LEU A 1 140 ? 19.306 -6.725 -6.812 1.00 93.44 140 LEU A N 1
ATOM 992 C CA . LEU A 1 140 ? 18.627 -7.958 -7.216 1.00 93.44 140 LEU A CA 1
ATOM 993 C C . LEU A 1 140 ? 17.946 -7.778 -8.572 1.00 93.44 140 LEU A C 1
ATOM 995 O O . LEU A 1 140 ? 18.077 -8.640 -9.440 1.00 93.44 140 LEU A O 1
ATOM 999 N N . LEU A 1 141 ? 17.259 -6.655 -8.781 1.00 93.88 141 LEU A N 1
ATOM 1000 C CA . LEU A 1 141 ? 16.575 -6.365 -10.041 1.00 93.88 141 LEU A CA 1
ATOM 1001 C C . LEU A 1 141 ? 17.565 -6.211 -11.203 1.00 93.88 141 LEU A C 1
ATOM 1003 O O . LEU A 1 141 ? 17.330 -6.769 -12.277 1.00 93.88 141 LEU A O 1
ATOM 1007 N N . LEU A 1 142 ? 18.699 -5.541 -10.979 1.00 93.88 142 LEU A N 1
ATOM 1008 C CA . LEU A 1 142 ? 19.788 -5.452 -11.957 1.00 93.88 142 LEU A CA 1
ATOM 1009 C C . LEU A 1 142 ? 20.324 -6.844 -12.319 1.00 93.88 142 LEU A C 1
ATOM 1011 O O . LEU A 1 142 ? 20.439 -7.175 -13.500 1.00 93.88 142 LEU A O 1
ATOM 1015 N N . ARG A 1 143 ? 20.577 -7.699 -11.319 1.00 93.19 143 ARG A N 1
ATOM 1016 C CA . ARG A 1 143 ? 21.026 -9.091 -11.524 1.00 93.19 143 ARG A CA 1
ATOM 1017 C C . ARG A 1 143 ? 19.981 -9.962 -12.219 1.00 93.19 143 ARG A C 1
ATOM 1019 O O . ARG A 1 143 ? 20.352 -10.891 -12.928 1.00 93.19 143 ARG A O 1
ATOM 1026 N N . ALA A 1 144 ? 18.699 -9.647 -12.059 1.00 92.75 144 ALA A N 1
ATOM 1027 C CA . ALA A 1 144 ? 17.591 -10.276 -12.773 1.00 92.75 144 ALA A CA 1
ATOM 1028 C C . ALA A 1 144 ? 17.406 -9.743 -14.212 1.00 92.75 144 ALA A C 1
ATOM 1030 O O . ALA A 1 144 ? 16.423 -10.077 -14.872 1.00 92.75 144 ALA A O 1
ATOM 1031 N N . GLY A 1 145 ? 18.331 -8.914 -14.713 1.00 92.25 145 GLY A N 1
ATOM 1032 C CA . 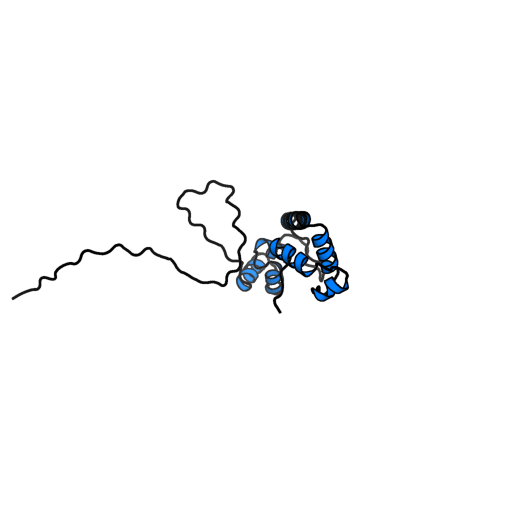GLY A 1 145 ? 18.326 -8.400 -16.085 1.00 92.25 145 GLY A CA 1
ATOM 1033 C C . GLY A 1 145 ? 17.523 -7.113 -16.281 1.00 92.25 145 GLY A C 1
ATOM 1034 O O . GLY A 1 145 ? 17.316 -6.689 -17.418 1.00 92.25 145 GLY A O 1
ATOM 1035 N N . ARG A 1 146 ? 17.070 -6.457 -15.205 1.00 95.00 146 ARG A N 1
ATOM 1036 C CA . ARG A 1 146 ? 16.383 -5.158 -15.281 1.00 95.00 146 ARG A CA 1
ATOM 1037 C C . ARG A 1 146 ? 17.411 -4.024 -15.275 1.00 95.00 146 ARG A C 1
ATOM 1039 O O . ARG A 1 146 ? 17.628 -3.394 -14.249 1.00 95.00 146 ARG A O 1
ATOM 1046 N N . ALA A 1 147 ? 18.046 -3.758 -16.418 1.00 91.75 147 ALA A N 1
ATOM 1047 C CA . ALA A 1 147 ? 19.118 -2.755 -16.533 1.00 91.75 147 ALA A CA 1
ATOM 1048 C C . ALA A 1 147 ? 18.696 -1.329 -16.111 1.00 91.75 147 ALA A C 1
ATOM 1050 O O . ALA A 1 147 ? 19.496 -0.592 -15.547 1.00 91.75 147 ALA A O 1
ATOM 1051 N N . ASP A 1 148 ? 17.429 -0.964 -16.328 1.00 93.00 148 ASP A N 1
ATOM 1052 C CA . ASP A 1 148 ? 16.860 0.341 -15.959 1.00 93.00 148 ASP A CA 1
ATOM 1053 C C . ASP A 1 148 ? 16.145 0.333 -14.589 1.00 93.00 148 ASP A C 1
ATOM 1055 O O . ASP A 1 148 ? 15.295 1.192 -14.331 1.00 93.00 148 ASP A O 1
ATOM 1059 N N . ALA A 1 149 ? 16.456 -0.625 -13.703 1.00 92.25 149 ALA A N 1
ATOM 1060 C CA . ALA A 1 149 ? 15.732 -0.841 -12.445 1.00 92.25 149 ALA A CA 1
ATOM 1061 C C . ALA A 1 149 ? 15.563 0.435 -11.607 1.00 92.25 149 ALA A C 1
ATOM 1063 O O . ALA A 1 149 ? 14.459 0.725 -11.162 1.00 92.25 149 ALA A O 1
ATOM 1064 N N . GLU A 1 150 ? 16.611 1.241 -11.435 1.00 92.12 150 GLU A N 1
ATOM 1065 C CA . GLU A 1 150 ? 16.525 2.483 -10.652 1.00 92.12 150 GLU A CA 1
ATOM 1066 C C . GLU A 1 150 ? 15.564 3.511 -11.258 1.00 92.12 150 GLU A C 1
ATOM 1068 O O . GLU A 1 150 ? 14.799 4.171 -10.551 1.00 92.12 150 GLU A O 1
ATOM 1073 N N . ARG A 1 151 ? 15.583 3.655 -12.587 1.00 93.44 151 ARG A N 1
ATOM 1074 C CA . ARG A 1 151 ? 14.691 4.566 -13.314 1.00 93.44 151 ARG A CA 1
ATOM 1075 C C . ARG A 1 151 ? 13.244 4.094 -13.214 1.00 93.44 151 ARG A C 1
ATOM 1077 O O . ARG A 1 151 ? 12.344 4.920 -13.068 1.00 93.44 151 ARG A O 1
ATOM 1084 N N . ASP A 1 152 ? 13.027 2.788 -13.286 1.00 94.31 152 ASP A N 1
ATOM 1085 C CA . ASP A 1 152 ? 11.715 2.169 -13.124 1.00 94.31 152 ASP A CA 1
ATOM 1086 C C . ASP A 1 152 ? 11.188 2.297 -11.689 1.00 94.31 152 ASP A C 1
ATOM 1088 O O . ASP A 1 152 ? 10.031 2.675 -11.502 1.00 94.31 152 ASP A O 1
ATOM 1092 N N . ILE A 1 153 ? 12.036 2.076 -10.680 1.00 92.75 153 ILE A N 1
ATOM 1093 C CA . ILE A 1 153 ? 11.695 2.290 -9.267 1.00 92.75 153 ILE A CA 1
ATOM 1094 C C . ILE A 1 153 ? 11.274 3.741 -9.053 1.00 92.75 153 ILE A C 1
ATOM 1096 O O . ILE A 1 153 ? 10.208 3.984 -8.497 1.00 92.75 153 ILE A O 1
ATOM 1100 N N . ARG A 1 154 ? 12.051 4.710 -9.554 1.00 92.44 154 ARG A N 1
ATOM 1101 C CA . ARG A 1 154 ? 11.725 6.137 -9.415 1.00 92.44 154 ARG A CA 1
ATOM 1102 C C . ARG A 1 154 ? 10.354 6.474 -9.999 1.00 92.44 154 ARG A C 1
ATOM 1104 O O . ARG A 1 154 ? 9.559 7.123 -9.331 1.00 92.44 154 ARG A O 1
ATOM 1111 N N . ARG A 1 155 ? 10.032 5.964 -11.193 1.00 92.81 155 ARG A N 1
ATOM 1112 C CA . ARG A 1 155 ? 8.691 6.131 -11.782 1.00 92.81 155 ARG A CA 1
ATOM 1113 C C . ARG A 1 155 ? 7.590 5.530 -10.930 1.00 92.81 155 ARG A C 1
ATOM 1115 O O . ARG A 1 155 ? 6.518 6.111 -10.815 1.00 92.81 155 ARG A O 1
ATOM 1122 N N . ALA A 1 156 ? 7.820 4.340 -10.392 1.00 92.38 156 ALA A N 1
ATOM 1123 C CA . ALA A 1 156 ? 6.832 3.676 -9.563 1.00 92.38 156 ALA A CA 1
ATOM 1124 C C . ALA A 1 156 ? 6.622 4.419 -8.232 1.00 92.38 156 ALA A C 1
ATOM 1126 O O . ALA A 1 156 ? 5.487 4.510 -7.770 1.00 92.38 156 ALA A O 1
ATOM 1127 N N . VAL A 1 157 ? 7.674 5.015 -7.662 1.00 91.81 157 VAL A N 1
ATOM 1128 C CA . VAL A 1 157 ? 7.581 5.919 -6.502 1.00 91.81 157 VAL A CA 1
ATOM 1129 C C . VAL A 1 157 ? 6.789 7.182 -6.857 1.00 91.81 157 VAL A C 1
ATOM 1131 O O . VAL A 1 157 ? 5.841 7.519 -6.155 1.00 91.81 157 VAL A O 1
ATOM 1134 N N . GLU A 1 158 ? 7.092 7.840 -7.979 1.00 89.81 158 GLU A N 1
ATOM 1135 C CA . GLU A 1 158 ? 6.346 9.016 -8.467 1.00 89.81 158 GLU A CA 1
ATOM 1136 C C . GLU A 1 158 ? 4.864 8.702 -8.734 1.00 89.81 158 GLU A C 1
ATOM 1138 O O . GLU A 1 158 ? 3.988 9.530 -8.483 1.00 89.81 158 GLU A O 1
ATOM 1143 N N . ALA A 1 159 ? 4.566 7.487 -9.200 1.00 87.56 159 ALA A N 1
ATOM 1144 C CA . ALA A 1 159 ? 3.204 6.992 -9.389 1.00 87.56 159 ALA A CA 1
ATOM 1145 C C . ALA A 1 159 ? 2.506 6.585 -8.075 1.00 87.56 159 ALA A C 1
ATOM 1147 O O . ALA A 1 159 ? 1.330 6.212 -8.103 1.00 87.56 159 ALA A O 1
ATOM 1148 N N . GLY A 1 160 ? 3.199 6.638 -6.933 1.00 86.75 160 GLY A N 1
ATOM 1149 C CA . GLY A 1 160 ? 2.675 6.245 -5.623 1.00 86.75 160 GLY A CA 1
ATOM 1150 C C . GLY A 1 160 ? 2.433 4.740 -5.481 1.00 86.75 160 GLY A C 1
ATOM 1151 O O . GLY A 1 160 ? 1.512 4.334 -4.775 1.00 86.75 160 GLY A O 1
ATOM 1152 N N . LEU A 1 161 ? 3.200 3.917 -6.201 1.00 89.94 161 LEU A N 1
ATOM 1153 C CA . LEU A 1 161 ? 3.103 2.452 -6.195 1.00 89.94 161 LEU A CA 1
ATOM 1154 C C . LEU A 1 161 ? 4.207 1.772 -5.380 1.00 89.94 161 LEU A C 1
ATOM 1156 O O . LEU A 1 161 ? 4.035 0.621 -4.992 1.00 89.94 161 LEU A O 1
ATOM 1160 N N . LEU A 1 162 ? 5.320 2.462 -5.126 1.00 89.75 162 LEU A N 1
ATOM 1161 C CA . LEU A 1 162 ? 6.402 1.991 -4.266 1.00 89.75 162 LEU A CA 1
ATOM 1162 C C . LEU A 1 162 ? 6.735 3.035 -3.206 1.00 89.75 162 LEU A C 1
ATOM 1164 O O . LEU A 1 162 ? 6.634 4.238 -3.447 1.00 89.75 162 LEU A O 1
ATOM 1168 N N . VAL A 1 163 ? 7.205 2.547 -2.063 1.00 82.31 163 VAL A N 1
ATOM 1169 C CA . VAL A 1 163 ? 7.891 3.345 -1.049 1.00 82.31 163 VAL A CA 1
ATOM 1170 C C . VAL A 1 163 ? 9.332 2.855 -1.012 1.00 82.31 163 VAL A C 1
ATOM 1172 O O . VAL A 1 163 ? 9.570 1.649 -0.968 1.00 82.31 163 VAL A O 1
ATOM 1175 N N . SER A 1 164 ? 10.291 3.773 -1.087 1.00 72.19 164 SER A N 1
ATOM 1176 C CA . SER A 1 164 ? 11.699 3.444 -0.885 1.00 72.19 164 SER A CA 1
ATOM 1177 C C . SER A 1 164 ? 12.022 3.554 0.597 1.00 72.19 164 SER A C 1
ATOM 1179 O O . SER A 1 164 ? 11.873 4.628 1.180 1.00 72.19 164 SER A O 1
ATOM 1181 N N . GLU A 1 165 ? 12.483 2.461 1.192 1.00 67.81 165 GLU A N 1
ATOM 1182 C CA . GLU A 1 165 ? 13.135 2.519 2.492 1.00 67.81 165 GLU A CA 1
ATOM 1183 C C . GLU A 1 165 ? 14.521 3.134 2.258 1.00 67.81 165 GLU A C 1
ATOM 1185 O O . GLU A 1 165 ? 15.374 2.542 1.595 1.00 67.81 165 GLU A O 1
ATOM 1190 N N . SER A 1 166 ? 14.702 4.387 2.676 1.00 53.81 166 SER A N 1
ATOM 1191 C CA . SER A 1 166 ? 16.019 5.019 2.654 1.00 53.81 166 SER A CA 1
ATOM 1192 C C . SER A 1 166 ? 16.873 4.325 3.713 1.00 53.81 166 SER A C 1
ATOM 1194 O O . SER A 1 166 ? 16.635 4.525 4.903 1.00 53.81 166 SER A O 1
ATOM 1196 N N . GLY A 1 167 ? 17.797 3.469 3.273 1.00 45.66 167 GLY A N 1
ATOM 1197 C CA . GLY A 1 167 ? 18.869 2.940 4.121 1.00 45.66 167 GLY A CA 1
ATOM 1198 C C . GLY A 1 167 ? 19.846 4.021 4.562 1.00 45.66 167 GLY A C 1
ATOM 1199 O O . GLY A 1 167 ? 19.970 5.038 3.838 1.00 45.66 167 GLY A O 1
#

Sequence (167 aa):
AGAGAESGAPGGPLPDPGTGTGTAPGTGYGRARRAPWPVPPGTAEIAVPPLAPDELAELLDQYGLPARVANTVHAESGGNPYLALALGGAFTDRLPRHGRPVPLPRHVHALISERVAALPSQTRETLLVAALAAHPTAELLLRAGRADAERDIRRAVEAGLLVSESG